Protein AF-A0A1B0C2L0-F1 (afdb_monomer)

Mean predicted aligned error: 12.88 Å

Sequence (121 aa):
MRKNLYTNVFVNEVRKEVFKDSVTKPQKKMLIISNFVRSLGPLDDVDTESEVNLLKHAGPHSKFSEGFLNCLPNMPWTIAPEIIYLVPDYAACVDLRGINICSVDPPGCTVLTMPYIVANY

Radius of gyration: 28.4 Å; Cα contacts (8 Å, |Δi|>4): 103; chains: 1; bounding box: 59×40×84 Å

Secondary structure (DSSP, 8-state):
-----EEEEEEEEEEEEEEE--SS--EEEEEEEEEEEEEEEETT-HHHHHHHHHHHHT---SPPPHHHHTTSPPSS----TTHHHHSTTGGG----TTS-EE----TT-------EE----

Nearest PDB structures (foldseek):
  6d6r-assembly1_K  TM=8.988E-01  e=1.246E-03  Homo sapiens
  6h25-assembly1_J  TM=9.050E-01  e=3.088E-03  Homo sapiens
  8e27-assembly1_A  TM=7.289E-01  e=1.680E-02  Homo sapiens
  8e28-assembly1_A  TM=8.379E-01  e=6.754E-02  Homo sapiens
  6dt7-assembly1_B  TM=3.986E-01  e=5.261E+00  Enquatrovirus N4

Structure (mmCIF, N/CA/C/O backbone):
data_AF-A0A1B0C2L0-F1
#
_entry.id   AF-A0A1B0C2L0-F1
#
loop_
_atom_site.group_PDB
_atom_site.id
_atom_site.type_symbol
_atom_site.label_atom_id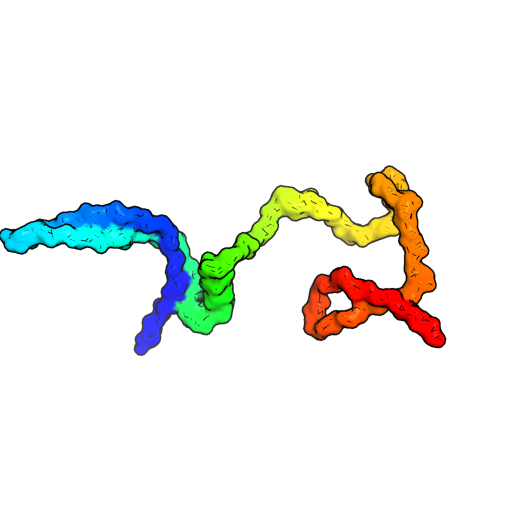
_atom_site.label_alt_id
_atom_site.label_comp_id
_atom_site.label_asym_id
_atom_site.label_entity_id
_atom_site.label_seq_id
_atom_site.pdbx_PDB_ins_code
_atom_site.Cartn_x
_atom_site.Cartn_y
_atom_site.Cartn_z
_atom_site.occupancy
_atom_site.B_iso_or_equiv
_atom_site.auth_seq_id
_atom_site.auth_comp_id
_atom_site.auth_asym_id
_atom_site.auth_atom_id
_atom_site.pdbx_PDB_model_num
ATOM 1 N N . MET A 1 1 ? -37.337 -8.568 23.383 1.00 40.69 1 MET A N 1
ATOM 2 C CA . MET A 1 1 ? -36.610 -7.380 22.885 1.00 40.69 1 MET A CA 1
ATOM 3 C C . MET A 1 1 ? -35.122 -7.617 23.090 1.00 40.69 1 MET A C 1
ATOM 5 O O . MET A 1 1 ? -34.689 -7.662 24.236 1.00 40.69 1 MET A O 1
ATOM 9 N N . ARG A 1 2 ? -34.353 -7.872 22.023 1.00 47.78 2 ARG A N 1
ATOM 10 C CA . ARG A 1 2 ? -32.886 -7.923 22.125 1.00 47.78 2 ARG A CA 1
ATOM 11 C C . ARG A 1 2 ? -32.417 -6.485 22.341 1.00 47.78 2 ARG A C 1
ATOM 13 O O . ARG A 1 2 ? -32.763 -5.614 21.553 1.00 47.78 2 ARG A O 1
ATOM 20 N N . LYS A 1 3 ? -31.750 -6.217 23.462 1.00 52.03 3 LYS A N 1
ATOM 21 C CA . LYS A 1 3 ? -31.127 -4.913 23.707 1.00 52.03 3 LYS A CA 1
ATOM 22 C C . LYS A 1 3 ? -30.041 -4.742 22.642 1.00 52.03 3 LYS A C 1
ATOM 24 O O . LYS A 1 3 ? -29.257 -5.668 22.461 1.00 52.03 3 LYS A O 1
ATOM 29 N N . ASN A 1 4 ? -30.018 -3.610 21.941 1.00 56.94 4 ASN A N 1
ATOM 30 C CA . ASN A 1 4 ? -28.922 -3.277 21.032 1.00 56.94 4 ASN A CA 1
ATOM 31 C C . ASN A 1 4 ? -27.660 -3.099 21.886 1.00 56.94 4 ASN A C 1
ATOM 33 O O . ASN A 1 4 ? -27.506 -2.087 22.569 1.00 56.94 4 ASN A O 1
ATOM 37 N N . LEU A 1 5 ? -26.831 -4.137 21.942 1.00 75.75 5 LEU A N 1
ATOM 38 C CA . LEU A 1 5 ? -25.563 -4.129 22.657 1.00 75.75 5 LEU A CA 1
ATOM 39 C C . LEU A 1 5 ? -24.475 -3.640 21.696 1.00 75.75 5 LEU A C 1
ATOM 41 O O . LEU A 1 5 ? -24.452 -4.047 20.536 1.00 75.75 5 LEU A O 1
ATOM 45 N N . TYR A 1 6 ? -23.598 -2.769 22.188 1.00 79.31 6 TYR A N 1
ATOM 46 C CA . TYR A 1 6 ? -22.539 -2.124 21.410 1.00 79.31 6 TYR A CA 1
ATOM 47 C C . TYR A 1 6 ? -21.180 -2.326 22.076 1.00 79.31 6 TYR A C 1
ATOM 49 O O . TYR A 1 6 ? -21.092 -2.376 23.309 1.00 79.31 6 TYR A O 1
ATOM 57 N N . THR A 1 7 ? -20.126 -2.365 21.264 1.00 79.69 7 THR A N 1
ATOM 58 C CA . THR A 1 7 ? -18.741 -2.393 21.737 1.00 79.69 7 THR A CA 1
ATOM 59 C C . THR A 1 7 ? -18.223 -0.975 21.967 1.00 79.69 7 THR A C 1
ATOM 61 O O . THR A 1 7 ? -18.261 -0.133 21.072 1.00 79.69 7 THR A O 1
ATOM 64 N N . ASN A 1 8 ? -17.710 -0.714 23.173 1.00 80.88 8 ASN A N 1
ATOM 65 C CA . ASN A 1 8 ? -17.239 0.602 23.611 1.00 80.88 8 ASN A CA 1
ATOM 66 C C . ASN A 1 8 ? -15.735 0.593 23.909 1.00 80.88 8 ASN A C 1
ATOM 68 O O . ASN A 1 8 ? -15.229 -0.348 24.521 1.00 80.88 8 ASN A O 1
ATOM 72 N N . VAL A 1 9 ? -15.043 1.675 23.544 1.00 75.50 9 VAL A N 1
ATOM 73 C CA . VAL A 1 9 ? -13.618 1.892 23.836 1.00 75.50 9 VAL A CA 1
ATOM 74 C C . VAL A 1 9 ? -13.458 2.887 24.983 1.00 75.50 9 VAL A C 1
ATOM 76 O O . VAL A 1 9 ? -14.070 3.960 24.989 1.00 75.50 9 VAL A O 1
ATOM 79 N N . PHE A 1 10 ? -12.586 2.548 25.932 1.00 73.19 10 PHE A N 1
ATOM 80 C CA . PHE A 1 10 ? -12.228 3.379 27.079 1.00 73.19 10 PHE A CA 1
ATOM 81 C C . PHE A 1 10 ? -10.718 3.650 27.083 1.00 73.19 10 PHE A C 1
ATOM 83 O O . PHE A 1 10 ? -9.936 2.763 26.750 1.00 73.19 10 PHE A O 1
ATOM 90 N N . VAL A 1 11 ? -10.305 4.861 27.468 1.00 61.91 11 VAL A N 1
ATOM 91 C CA . VAL A 1 11 ? -8.890 5.268 27.541 1.00 61.91 11 VAL A CA 1
ATOM 92 C C . VAL A 1 11 ? -8.493 5.616 28.976 1.00 61.91 11 VAL A C 1
ATOM 94 O O . VAL A 1 11 ? -9.248 6.274 29.692 1.00 61.91 11 VAL A O 1
ATOM 97 N N . ASN A 1 12 ? -7.266 5.206 29.322 1.00 51.59 12 ASN A N 1
ATOM 98 C CA . ASN A 1 12 ? -6.482 5.493 30.527 1.00 51.59 12 ASN A CA 1
ATOM 99 C C . ASN A 1 12 ? -7.110 5.096 31.876 1.00 51.59 12 ASN A C 1
ATOM 101 O O . ASN A 1 12 ? -8.181 5.550 32.270 1.00 51.59 12 ASN A O 1
ATOM 105 N N . GLU A 1 13 ? -6.364 4.285 32.629 1.00 53.75 13 GLU A N 1
ATOM 106 C CA . GLU A 1 13 ? -6.668 3.924 34.012 1.00 53.75 13 GLU A CA 1
ATOM 107 C C . GLU A 1 13 ? -6.261 5.060 34.958 1.00 53.75 13 GLU A C 1
ATOM 109 O O . GLU A 1 13 ? -5.076 5.270 35.220 1.00 53.75 13 GLU A O 1
ATOM 114 N N . VAL A 1 14 ? -7.228 5.774 35.539 1.00 53.75 14 VAL A N 1
ATOM 115 C CA . VAL A 1 14 ? -6.956 6.607 36.717 1.00 53.75 14 VAL A CA 1
ATOM 116 C C . VAL A 1 14 ? -7.360 5.815 37.956 1.00 53.75 14 VAL A C 1
ATOM 118 O O . VAL A 1 14 ? -8.546 5.594 38.214 1.00 53.75 14 VAL A O 1
ATOM 121 N N . ARG A 1 15 ? -6.371 5.383 38.746 1.00 52.81 15 ARG A N 1
ATOM 122 C CA . ARG A 1 15 ? -6.612 4.782 40.066 1.00 52.81 15 ARG A CA 1
ATOM 123 C C . ARG A 1 15 ? -7.024 5.890 41.031 1.00 52.81 15 ARG A C 1
ATOM 125 O O . ARG A 1 15 ? -6.192 6.708 41.413 1.00 52.81 15 ARG A O 1
ATOM 132 N N . LYS A 1 16 ? -8.299 5.929 41.427 1.00 55.91 16 LYS A N 1
ATOM 133 C CA . LYS A 1 16 ? -8.755 6.781 42.534 1.00 55.91 16 LYS A CA 1
ATOM 134 C C . LYS A 1 16 ? -9.170 5.915 43.714 1.00 55.91 16 LYS A C 1
ATOM 136 O O . LYS A 1 16 ? -9.942 4.967 43.571 1.00 55.91 16 LYS A O 1
ATOM 141 N N . GLU A 1 17 ? -8.656 6.256 44.889 1.00 57.06 17 GLU A N 1
ATOM 142 C CA . GLU A 1 17 ? -9.125 5.684 46.146 1.00 57.06 17 GLU A CA 1
ATOM 143 C C . GLU A 1 17 ? -10.440 6.366 46.516 1.00 57.06 17 GLU A C 1
ATOM 145 O O . GLU A 1 17 ? -10.473 7.570 46.761 1.00 57.06 17 GLU A O 1
ATOM 150 N N . VAL A 1 18 ? -11.539 5.611 46.511 1.00 59.25 18 VAL A N 1
ATOM 151 C CA . VAL A 1 18 ? -12.845 6.132 46.917 1.00 59.25 18 VAL A CA 1
ATOM 152 C C . VAL A 1 18 ? -13.164 5.575 48.296 1.00 59.25 18 VAL A C 1
ATOM 154 O O . VAL A 1 18 ? -13.321 4.364 48.473 1.00 59.25 18 VAL A O 1
ATOM 157 N N . PHE A 1 19 ? -13.273 6.468 49.274 1.00 56.72 19 PHE A N 1
ATOM 158 C CA . PHE A 1 19 ? -13.824 6.149 50.583 1.00 56.72 19 PHE A CA 1
ATOM 159 C C . PHE A 1 19 ? -15.346 6.246 50.490 1.00 56.72 19 PHE A C 1
ATOM 161 O O . PHE A 1 19 ? -15.887 7.276 50.094 1.00 56.72 19 PHE A O 1
ATOM 168 N N . LYS A 1 20 ? -16.046 5.150 50.793 1.00 56.19 20 LYS A N 1
ATOM 169 C CA . LYS A 1 20 ? -17.488 5.206 51.043 1.00 56.19 20 LYS A CA 1
ATOM 170 C C . LYS A 1 20 ? -17.698 5.355 52.542 1.00 56.19 20 LYS A C 1
ATOM 172 O O . LYS A 1 20 ? -17.242 4.502 53.305 1.00 56.19 20 LYS A O 1
ATOM 177 N N . ASP A 1 21 ? -18.420 6.400 52.926 1.00 53.56 21 ASP A N 1
ATOM 178 C CA . ASP A 1 21 ? -18.865 6.620 54.298 1.00 53.56 21 ASP A CA 1
ATOM 179 C C . ASP A 1 21 ? -19.979 5.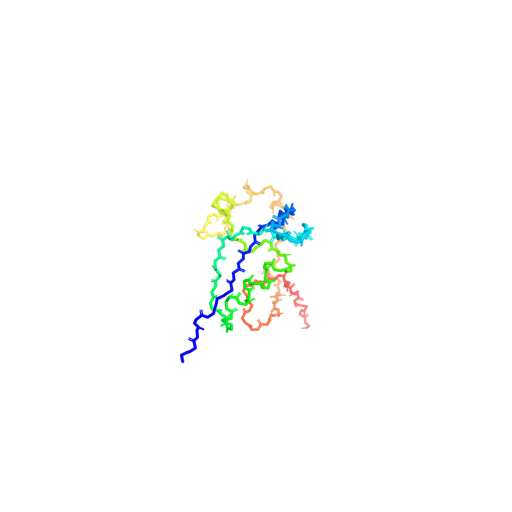623 54.635 1.00 53.56 21 ASP A C 1
ATOM 181 O O . ASP A 1 21 ? -21.172 5.897 54.521 1.00 53.56 21 ASP A O 1
ATOM 185 N N . SER A 1 22 ? -19.590 4.405 55.003 1.00 52.88 22 SER A N 1
ATOM 186 C CA . SER A 1 22 ? -20.456 3.496 55.744 1.00 52.88 22 SER A CA 1
ATOM 187 C C . SER A 1 22 ? -20.317 3.813 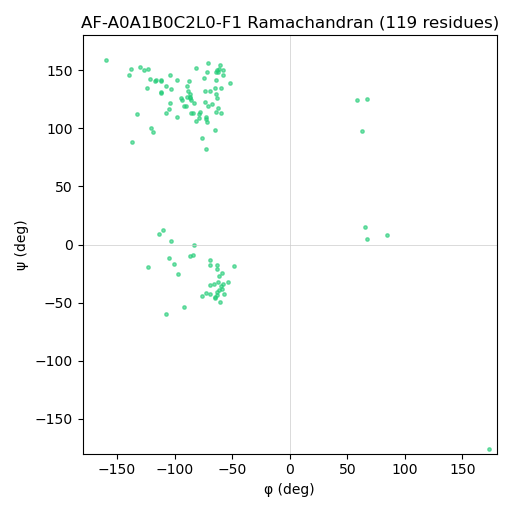57.231 1.00 52.88 22 SER A C 1
ATOM 189 O O . SER A 1 22 ? -19.214 3.757 57.772 1.00 52.88 22 SER A O 1
ATOM 191 N N . VAL A 1 23 ? -21.447 4.105 57.888 1.00 65.06 23 VAL A N 1
ATOM 192 C CA . VAL A 1 23 ? -21.597 4.417 59.332 1.00 65.06 23 VAL A CA 1
ATOM 193 C C . VAL A 1 23 ? -20.869 3.412 60.247 1.00 65.06 23 VAL A C 1
ATOM 195 O O . VAL A 1 23 ? -20.520 3.720 61.381 1.00 65.06 23 VAL A O 1
ATOM 198 N N . THR A 1 24 ? -20.543 2.229 59.733 1.00 57.12 24 THR A N 1
ATOM 199 C CA . THR A 1 24 ? -19.657 1.246 60.354 1.00 57.12 24 THR A CA 1
ATOM 200 C C . THR A 1 24 ? -18.431 0.992 59.468 1.00 57.12 24 THR A C 1
ATOM 202 O O . THR A 1 24 ? -18.479 0.161 58.563 1.00 57.12 24 THR A O 1
ATOM 205 N N . LYS A 1 25 ? -17.327 1.683 59.786 1.00 53.38 25 LYS A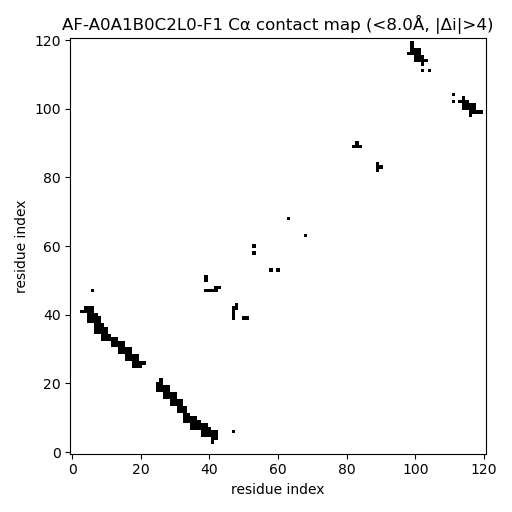 N 1
ATOM 206 C CA . LYS A 1 25 ? -15.946 1.506 59.283 1.00 53.38 25 LYS A CA 1
ATOM 207 C C . LYS A 1 25 ? -15.733 1.852 57.786 1.00 53.38 25 LYS A C 1
ATOM 209 O O . LYS A 1 25 ? -16.389 1.271 56.921 1.00 53.38 25 LYS A O 1
ATOM 214 N N . PRO A 1 26 ? -14.782 2.747 57.444 1.00 55.81 26 PRO A N 1
ATOM 215 C CA . PRO A 1 26 ? -14.504 3.095 56.053 1.00 55.81 26 PRO A CA 1
ATOM 216 C C . PRO A 1 26 ? -13.900 1.895 55.314 1.00 55.81 26 PRO A C 1
ATOM 218 O O . PRO A 1 26 ? -12.849 1.375 55.694 1.00 55.81 26 PRO A O 1
ATOM 221 N N . GLN A 1 27 ? -14.563 1.442 54.250 1.00 59.06 27 GLN A N 1
ATOM 222 C CA . GLN A 1 27 ? -14.017 0.428 53.349 1.00 59.06 27 GLN A CA 1
ATOM 223 C C . GLN A 1 27 ? -13.270 1.113 52.205 1.00 59.06 27 GLN A C 1
ATOM 225 O O . GLN A 1 27 ? -13.867 1.842 51.411 1.00 59.06 27 GLN A O 1
ATOM 230 N N . LYS A 1 28 ? -11.967 0.844 52.094 1.00 60.56 28 LYS A N 1
ATOM 231 C CA . LYS A 1 28 ? -11.147 1.274 50.960 1.00 60.56 28 LYS A CA 1
ATOM 232 C C . LYS A 1 28 ? -11.530 0.440 49.735 1.00 60.56 28 LYS A C 1
ATOM 234 O O . LYS A 1 28 ? -11.181 -0.735 49.658 1.00 60.56 28 LYS A O 1
ATOM 239 N N . LYS A 1 29 ? -12.267 1.023 48.786 1.00 64.25 29 LYS A N 1
ATOM 240 C CA . LYS A 1 29 ? -12.541 0.389 47.488 1.00 64.25 29 LYS A CA 1
ATOM 241 C C . LYS A 1 29 ? -11.670 1.039 46.423 1.00 64.25 29 LYS A C 1
ATOM 243 O O . LYS A 1 29 ? -11.732 2.247 46.209 1.00 64.25 29 LYS A O 1
ATOM 248 N N . MET A 1 30 ? -10.854 0.223 45.763 1.00 65.75 30 MET A N 1
ATOM 249 C CA . MET A 1 30 ? -10.084 0.649 44.601 1.00 65.75 30 MET A CA 1
ATOM 250 C C . MET A 1 30 ? -10.988 0.541 43.374 1.00 65.75 30 MET A C 1
ATOM 252 O O . MET A 1 30 ? -11.413 -0.553 43.010 1.00 65.75 30 MET A O 1
ATOM 256 N N . LEU A 1 31 ? -11.329 1.684 42.783 1.00 64.44 31 LEU A N 1
ATOM 257 C CA . LEU A 1 31 ? -12.108 1.761 41.553 1.00 64.44 31 LEU A CA 1
ATOM 258 C C . LEU A 1 31 ? -11.201 2.290 40.445 1.00 64.44 31 LEU A C 1
ATOM 260 O O . LEU A 1 31 ? -10.507 3.294 40.622 1.00 64.44 31 LEU A O 1
ATOM 264 N N . ILE A 1 32 ? -11.211 1.603 39.305 1.00 64.81 32 ILE A N 1
ATOM 265 C CA . ILE A 1 32 ? -10.586 2.099 38.083 1.00 64.81 32 ILE A CA 1
ATOM 266 C C . ILE A 1 32 ? -11.622 2.987 37.406 1.00 64.81 32 ILE A C 1
ATOM 268 O O . ILE A 1 32 ? -12.677 2.510 36.987 1.00 64.81 32 ILE A O 1
ATOM 272 N N . ILE A 1 33 ? -11.340 4.284 37.346 1.00 71.12 33 ILE A N 1
ATOM 273 C CA . ILE A 1 33 ? -12.152 5.218 36.573 1.00 71.12 33 ILE A CA 1
ATOM 274 C C . ILE A 1 33 ? -11.537 5.261 35.182 1.00 71.12 33 ILE A C 1
ATOM 276 O O . ILE A 1 33 ? -10.364 5.608 35.037 1.00 71.12 33 ILE A O 1
ATOM 280 N N . SER A 1 34 ? -12.327 4.880 34.186 1.00 69.25 34 SER A N 1
ATOM 281 C CA . SER A 1 34 ? -11.952 4.952 32.781 1.00 69.25 34 SER A CA 1
ATOM 282 C C . SER A 1 34 ? -12.796 6.015 32.088 1.00 69.25 34 SER A C 1
ATOM 284 O O . SER A 1 34 ? -13.980 6.184 32.394 1.00 69.25 34 SER A O 1
ATOM 286 N N . ASN A 1 35 ? -12.180 6.761 31.172 1.00 80.88 35 ASN A N 1
ATOM 287 C CA . ASN A 1 35 ? -12.908 7.725 30.360 1.00 80.88 35 ASN A CA 1
ATOM 288 C C . ASN A 1 35 ? -13.403 7.027 29.098 1.00 80.88 35 ASN A C 1
ATOM 290 O O . ASN A 1 35 ? -12.626 6.405 28.370 1.00 80.88 35 ASN A O 1
ATOM 294 N N . PHE A 1 36 ? -14.702 7.135 28.845 1.00 83.62 36 PHE A N 1
ATOM 295 C CA . PHE A 1 36 ? -15.283 6.693 27.587 1.00 83.62 36 PHE A CA 1
ATOM 296 C C . PHE A 1 36 ? -14.748 7.551 26.436 1.00 83.62 36 PHE A C 1
ATOM 298 O O . PHE A 1 36 ? -14.705 8.775 26.554 1.00 83.62 36 PHE A O 1
ATOM 305 N N . VAL A 1 37 ? -14.361 6.909 25.332 1.00 84.75 37 VAL A N 1
ATOM 306 C CA . VAL A 1 37 ? -13.863 7.603 24.135 1.00 84.75 37 VAL A CA 1
ATOM 307 C C . VAL A 1 37 ? -14.881 7.560 23.012 1.00 84.75 37 VAL A C 1
ATOM 309 O O . VAL A 1 37 ? -15.310 8.611 22.541 1.00 84.75 37 VAL A O 1
ATOM 312 N N . ARG A 1 38 ? -15.266 6.357 22.571 1.00 85.56 38 ARG A N 1
ATOM 313 C CA . ARG A 1 38 ? -16.258 6.168 21.506 1.00 85.56 38 ARG A CA 1
ATOM 314 C C . ARG A 1 38 ? -16.880 4.772 21.527 1.00 85.56 38 ARG A C 1
ATOM 316 O O . ARG A 1 38 ? -16.284 3.830 22.050 1.00 85.56 38 ARG A O 1
ATOM 323 N N . SER A 1 39 ? -18.056 4.660 20.913 1.00 89.00 39 SER A N 1
ATOM 324 C CA . SER A 1 39 ? -18.669 3.385 20.521 1.00 89.00 39 SER A CA 1
ATOM 325 C C . SER A 1 39 ? -18.166 3.008 19.127 1.00 89.00 39 SER A C 1
ATOM 327 O O . SER A 1 39 ? -17.993 3.901 18.296 1.00 89.00 39 SER A O 1
ATOM 329 N N . LEU A 1 40 ? -17.894 1.725 18.894 1.00 86.88 40 LEU A N 1
ATOM 330 C CA . LEU A 1 40 ? -17.422 1.211 17.603 1.00 86.88 40 LEU A CA 1
ATOM 331 C C . LEU A 1 40 ? -18.597 0.769 16.730 1.00 86.88 40 LEU A C 1
ATOM 333 O O . LEU A 1 40 ? -18.781 1.270 15.628 1.00 86.88 40 LEU A O 1
ATOM 337 N N . GLY A 1 41 ? -19.444 -0.107 17.269 1.00 90.19 41 GLY A N 1
ATOM 338 C CA . GLY A 1 41 ? -20.573 -0.673 16.545 1.00 90.19 41 GLY A CA 1
ATOM 339 C C . GLY A 1 41 ? -21.278 -1.780 17.331 1.00 90.19 41 GLY A C 1
ATOM 340 O O . GLY A 1 41 ? -20.978 -1.975 18.519 1.00 90.19 41 GLY A O 1
ATOM 341 N N . PRO A 1 42 ? -22.282 -2.437 16.727 1.00 91.62 42 PRO A N 1
ATOM 342 C CA . PRO A 1 42 ? -23.027 -3.527 17.351 1.00 91.62 42 PRO A CA 1
ATOM 343 C C . PRO A 1 42 ? -22.126 -4.717 17.698 1.00 91.62 42 PRO A C 1
ATOM 345 O O . PRO A 1 42 ? -21.140 -4.977 17.016 1.00 91.62 42 PRO A O 1
ATOM 348 N N . LEU A 1 43 ? -22.489 -5.473 18.735 1.00 86.94 43 LEU A N 1
ATOM 349 C CA . LEU A 1 43 ? -21.879 -6.789 18.958 1.00 86.94 43 LEU A CA 1
ATOM 350 C C . LEU A 1 43 ? -22.186 -7.738 17.788 1.00 86.94 43 LEU A C 1
ATOM 352 O O . LEU A 1 43 ? -23.270 -7.663 17.207 1.00 86.94 43 LEU A O 1
ATOM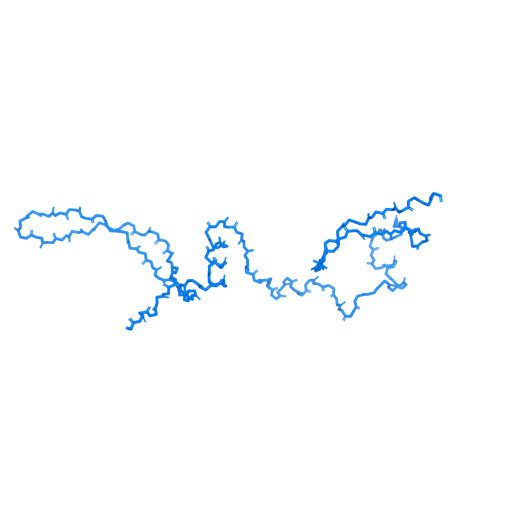 356 N N . ASP A 1 44 ? -21.251 -8.650 17.509 1.00 86.81 44 ASP A N 1
ATOM 357 C CA . ASP A 1 44 ? -21.308 -9.657 16.435 1.00 86.81 44 ASP A CA 1
ATOM 358 C C . ASP A 1 44 ? -21.302 -9.085 14.999 1.00 86.81 44 ASP A C 1
ATOM 360 O O . ASP A 1 44 ? -21.602 -9.796 14.038 1.00 86.81 44 ASP A O 1
ATOM 364 N N . ASP A 1 45 ? -20.941 -7.812 14.830 1.00 92.38 45 ASP A N 1
ATOM 365 C CA . ASP A 1 45 ? -20.720 -7.193 13.524 1.00 92.38 45 ASP A CA 1
ATOM 366 C C . ASP A 1 45 ? -19.263 -7.381 13.061 1.00 92.38 45 ASP A C 1
ATOM 368 O O . ASP A 1 45 ? -18.322 -7.138 13.817 1.00 92.38 45 ASP A O 1
ATOM 372 N N . VAL A 1 46 ? -19.066 -7.820 11.813 1.00 92.12 46 VAL A N 1
ATOM 373 C CA . VAL A 1 46 ? -17.742 -8.215 11.290 1.00 92.12 46 VAL A CA 1
ATOM 374 C C . VAL A 1 46 ? -16.768 -7.039 11.258 1.00 92.12 46 VAL A C 1
ATOM 376 O O . VAL A 1 46 ? -15.598 -7.203 11.616 1.00 92.12 46 VAL A O 1
ATOM 379 N N . ASP A 1 47 ? -17.242 -5.858 10.862 1.00 90.81 47 ASP A N 1
ATOM 380 C CA . ASP A 1 47 ? -16.418 -4.652 10.791 1.00 90.81 47 ASP A CA 1
ATOM 381 C C . ASP A 1 47 ? -16.040 -4.184 12.201 1.00 90.81 47 ASP A C 1
ATOM 383 O O . ASP A 1 47 ? -14.873 -3.894 12.477 1.00 90.81 47 ASP A O 1
ATOM 387 N N . THR A 1 48 ? -17.005 -4.215 13.125 1.00 90.25 48 THR A N 1
ATOM 388 C CA . THR A 1 48 ? -16.795 -3.890 14.540 1.00 90.25 48 THR A CA 1
ATOM 389 C C . THR A 1 48 ? -15.774 -4.826 15.188 1.00 90.25 48 THR A C 1
ATOM 391 O O . THR A 1 48 ? -14.823 -4.359 15.816 1.00 90.25 48 THR A O 1
ATOM 394 N N . GLU A 1 49 ? -15.919 -6.143 15.026 1.00 90.06 49 GLU A N 1
ATOM 395 C CA . GLU A 1 49 ? -14.986 -7.122 15.600 1.00 90.06 49 GLU A CA 1
ATOM 396 C C . GLU A 1 49 ? -13.588 -7.020 14.973 1.00 90.06 49 GLU A C 1
ATOM 398 O O . GLU A 1 49 ? -12.578 -7.173 15.667 1.00 90.06 49 GLU A O 1
ATOM 403 N N . SER A 1 50 ? -13.507 -6.684 13.683 1.00 89.19 50 SER A N 1
ATOM 404 C CA . SER A 1 50 ? -12.236 -6.429 13.000 1.00 89.19 50 SER A CA 1
ATOM 405 C C . SER A 1 50 ? -11.530 -5.196 13.567 1.00 89.19 50 SER A C 1
ATOM 407 O O . SER A 1 50 ? -10.342 -5.265 13.890 1.00 89.19 50 SER A O 1
ATOM 409 N N . GLU A 1 51 ? -12.247 -4.086 13.765 1.00 87.38 51 GLU A N 1
ATOM 410 C CA . GLU A 1 51 ? -11.690 -2.874 14.374 1.00 87.38 51 GLU A CA 1
ATOM 411 C C . GLU A 1 51 ? -11.245 -3.125 15.823 1.00 87.38 51 GLU A C 1
ATOM 413 O O . GLU A 1 51 ? -10.142 -2.743 16.219 1.00 87.38 51 GLU A O 1
ATOM 418 N N . VAL A 1 52 ? -12.057 -3.841 16.609 1.00 88.25 52 VAL A N 1
ATOM 419 C CA . VAL A 1 52 ? -11.705 -4.271 17.970 1.00 88.25 52 VAL A CA 1
ATOM 420 C C . VAL A 1 52 ? -10.417 -5.091 17.968 1.00 88.25 52 VAL A C 1
ATOM 422 O O . VAL A 1 52 ? -9.561 -4.900 18.836 1.00 88.25 52 VAL A O 1
ATOM 425 N N . ASN A 1 53 ? -10.262 -6.003 17.009 1.00 85.50 53 ASN A N 1
ATOM 426 C CA . ASN A 1 53 ? -9.073 -6.834 16.890 1.00 85.50 53 ASN A CA 1
ATOM 427 C C . ASN A 1 53 ? -7.823 -5.998 16.561 1.00 85.50 53 ASN A C 1
ATOM 429 O O . ASN A 1 53 ? -6.792 -6.150 17.224 1.00 85.50 53 ASN A O 1
ATOM 433 N N . LEU A 1 54 ? -7.937 -5.062 15.611 1.00 87.75 54 LEU A N 1
ATOM 434 C CA . LEU A 1 54 ? -6.863 -4.132 15.239 1.00 87.75 54 LEU A CA 1
ATOM 435 C C . LEU A 1 54 ? -6.443 -3.231 16.411 1.00 87.75 54 LEU A C 1
ATOM 437 O O . LEU A 1 54 ? -5.251 -2.992 16.613 1.00 87.75 54 LEU A O 1
ATOM 441 N N . LEU A 1 55 ? -7.407 -2.766 17.213 1.00 86.00 55 LEU A N 1
A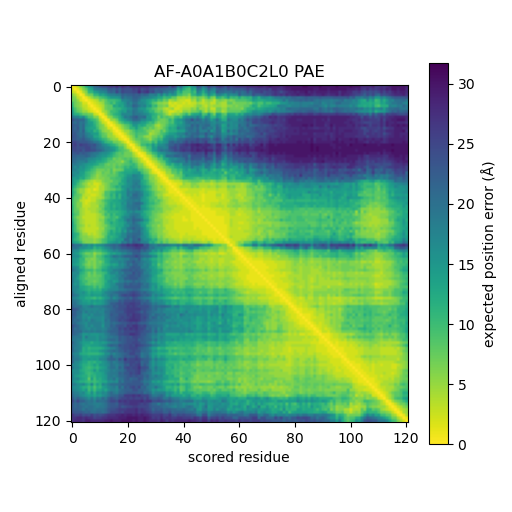TOM 442 C CA . LEU A 1 55 ? -7.155 -1.949 18.403 1.00 86.00 55 LEU A CA 1
ATOM 443 C C . LEU A 1 55 ? -6.479 -2.738 19.536 1.00 86.00 55 LEU A C 1
ATOM 445 O O . LEU A 1 55 ? -5.666 -2.169 20.262 1.00 86.00 55 LEU A O 1
ATOM 449 N N . LYS A 1 56 ? -6.794 -4.031 19.699 1.00 82.75 56 LYS A N 1
ATOM 450 C CA . LYS A 1 56 ? -6.244 -4.888 20.768 1.00 82.75 56 LYS A CA 1
ATOM 451 C C . LYS A 1 56 ? -4.806 -5.336 20.511 1.00 82.75 56 LYS A C 1
ATOM 453 O O . LYS A 1 56 ? -3.999 -5.323 21.435 1.00 82.75 56 LYS A O 1
ATOM 458 N N . HIS A 1 57 ? -4.501 -5.763 19.286 1.00 82.50 57 HIS A N 1
ATOM 459 C CA . HIS A 1 57 ? -3.229 -6.428 18.961 1.00 82.50 57 HIS A CA 1
ATOM 460 C C . HIS A 1 57 ? -2.219 -5.522 18.231 1.00 82.50 57 HIS A C 1
ATOM 462 O O . HIS A 1 57 ? -1.110 -5.956 17.940 1.00 82.50 57 HIS A O 1
ATOM 468 N N . ALA A 1 58 ? -2.586 -4.252 18.033 1.00 66.38 58 ALA A N 1
ATOM 469 C CA . ALA A 1 58 ? -1.740 -3.112 17.684 1.00 66.38 58 ALA A CA 1
ATOM 470 C C . ALA A 1 58 ? -0.992 -3.164 16.336 1.00 66.38 58 ALA A C 1
ATOM 472 O O . ALA A 1 58 ? 0.150 -3.601 16.225 1.00 66.38 58 ALA A O 1
ATOM 473 N N . GLY A 1 59 ? -1.598 -2.499 15.350 1.00 68.69 59 GLY A N 1
ATOM 474 C CA . GLY A 1 59 ? -0.902 -1.739 14.312 1.00 68.69 59 GLY A CA 1
ATOM 475 C C . GLY A 1 59 ? -1.667 -0.434 14.037 1.00 68.69 59 GLY A C 1
ATOM 476 O O . GLY A 1 59 ? -2.900 -0.422 14.160 1.00 68.69 59 GLY A O 1
ATOM 477 N N . PRO A 1 60 ? -0.992 0.684 13.704 1.00 79.25 60 PRO A N 1
ATOM 478 C CA . PRO A 1 60 ? -1.683 1.876 13.227 1.00 79.25 60 PRO A CA 1
ATOM 479 C C . PRO A 1 60 ? -2.454 1.522 11.947 1.00 79.25 60 PRO A C 1
ATOM 481 O O . PRO A 1 60 ? -1.858 1.203 10.925 1.00 79.25 60 PRO A O 1
ATOM 484 N N . HIS A 1 61 ? -3.784 1.557 12.021 1.00 84.00 61 HIS A N 1
ATOM 485 C CA . HIS A 1 61 ? -4.705 1.230 10.921 1.00 84.00 61 HIS A CA 1
ATOM 486 C C . HIS A 1 61 ? -5.502 2.457 10.452 1.00 84.00 61 HIS A C 1
ATOM 488 O O . HIS A 1 61 ? -6.449 2.350 9.673 1.00 84.00 61 HIS A O 1
ATOM 494 N N . SER A 1 62 ? -5.130 3.641 10.944 1.00 86.69 62 SER A N 1
ATOM 495 C CA . SER A 1 62 ? -5.662 4.911 10.465 1.00 86.69 62 SER A CA 1
ATOM 496 C C . SER A 1 62 ? -5.269 5.135 9.007 1.00 86.69 62 SER A C 1
ATOM 498 O O . SER A 1 62 ? -4.188 4.740 8.572 1.00 86.69 62 SER A O 1
ATOM 500 N N . LYS A 1 63 ? -6.132 5.827 8.259 1.00 89.44 63 LYS A N 1
ATOM 501 C CA . LYS A 1 63 ? -5.817 6.271 6.896 1.00 89.44 63 LYS A CA 1
ATOM 502 C C . LYS A 1 63 ? -4.560 7.150 6.893 1.00 89.44 63 LYS A C 1
ATOM 504 O O . LYS A 1 63 ? -4.304 7.870 7.861 1.00 89.44 63 LYS A O 1
ATOM 509 N N . PHE A 1 64 ? -3.819 7.127 5.786 1.00 92.31 64 PHE A N 1
ATOM 510 C CA . PHE A 1 64 ? -2.717 8.063 5.568 1.00 92.31 64 PHE A CA 1
ATOM 511 C C . PHE A 1 64 ? -3.209 9.515 5.625 1.00 92.31 64 PHE A C 1
ATOM 513 O O . PHE A 1 64 ? -4.333 9.819 5.221 1.00 92.31 64 PHE A O 1
ATOM 520 N N . SER A 1 65 ? -2.364 10.408 6.142 1.00 94.94 65 SER A N 1
ATOM 521 C CA . SER A 1 65 ? -2.666 11.838 6.206 1.00 94.94 65 SER A CA 1
ATOM 522 C C . SER A 1 65 ? -2.628 12.475 4.816 1.00 94.94 65 SER A C 1
ATOM 524 O O . SER A 1 65 ? -1.932 12.003 3.921 1.00 94.94 65 SER A O 1
ATOM 526 N N . GLU A 1 66 ? -3.323 13.598 4.646 1.00 94.69 66 GLU A N 1
ATOM 527 C CA . GLU A 1 66 ? -3.301 14.359 3.390 1.00 94.69 66 GLU A CA 1
ATOM 528 C C . GLU A 1 66 ? -1.881 14.816 3.018 1.00 94.69 66 GLU A C 1
ATOM 530 O O . GLU A 1 66 ? -1.472 14.703 1.868 1.00 94.69 66 GLU A O 1
ATOM 535 N N . GLY A 1 67 ? -1.078 15.217 4.010 1.00 95.69 67 GLY A N 1
ATOM 536 C CA . GLY A 1 67 ? 0.331 15.554 3.797 1.00 95.69 67 GLY A CA 1
ATOM 537 C C . GLY A 1 67 ? 1.158 14.392 3.237 1.00 95.69 67 GLY A C 1
ATOM 538 O O . GLY A 1 67 ? 2.023 14.623 2.402 1.00 95.69 67 GLY A O 1
ATOM 539 N N . PHE A 1 68 ? 0.865 13.150 3.642 1.00 93.81 68 PHE A N 1
ATOM 540 C CA . PHE A 1 68 ? 1.506 11.961 3.075 1.00 93.81 68 PHE A CA 1
ATOM 541 C C . PHE A 1 68 ? 1.007 11.667 1.657 1.00 93.81 68 PHE A C 1
ATOM 543 O O . PHE A 1 68 ? 1.804 11.350 0.778 1.00 93.81 68 PHE A O 1
ATOM 550 N N . LEU A 1 69 ? -0.299 11.802 1.412 1.00 93.50 69 LEU A N 1
ATOM 551 C CA . LEU A 1 69 ? -0.876 11.599 0.080 1.00 93.50 69 LEU A CA 1
ATOM 552 C C . LEU A 1 69 ? -0.319 12.599 -0.946 1.00 93.50 69 LEU A C 1
ATOM 554 O O . LEU A 1 69 ? -0.112 12.230 -2.096 1.00 93.50 69 LEU A O 1
ATOM 558 N N . ASN A 1 70 ? 0.014 13.820 -0.521 1.00 94.50 70 ASN A N 1
ATOM 559 C CA . ASN A 1 70 ? 0.645 14.834 -1.372 1.00 94.50 70 ASN A CA 1
ATOM 560 C C . ASN A 1 70 ? 2.094 14.499 -1.774 1.00 94.50 70 ASN A C 1
ATOM 562 O O . ASN A 1 70 ? 2.635 15.136 -2.675 1.00 94.50 70 ASN A O 1
ATOM 566 N N . CYS A 1 71 ? 2.731 13.517 -1.128 1.00 93.38 71 CYS A N 1
ATOM 567 C CA . CYS A 1 71 ? 4.040 12.998 -1.533 1.00 93.38 71 CYS A CA 1
ATOM 568 C C . CYS A 1 71 ? 3.945 11.923 -2.626 1.00 93.38 71 CYS A C 1
ATOM 570 O O . CYS A 1 71 ? 4.978 11.492 -3.141 1.00 93.38 71 CYS A O 1
ATOM 572 N N . LEU A 1 72 ? 2.739 11.453 -2.956 1.00 93.00 72 LEU A N 1
ATOM 573 C CA . LEU A 1 72 ? 2.544 10.470 -4.015 1.00 93.00 72 LEU A CA 1
ATOM 574 C C . LEU A 1 72 ? 2.770 11.116 -5.391 1.00 93.00 72 LEU A C 1
ATOM 576 O O . LEU A 1 72 ? 2.481 12.300 -5.578 1.00 93.00 72 LEU A O 1
ATOM 580 N N . PRO A 1 73 ? 3.269 10.354 -6.379 1.00 90.56 73 PRO A N 1
ATOM 581 C CA . PRO A 1 73 ? 3.381 10.854 -7.740 1.00 90.56 73 PRO A CA 1
ATOM 582 C C . PRO A 1 73 ? 1.997 11.173 -8.322 1.00 90.56 73 PRO A C 1
ATO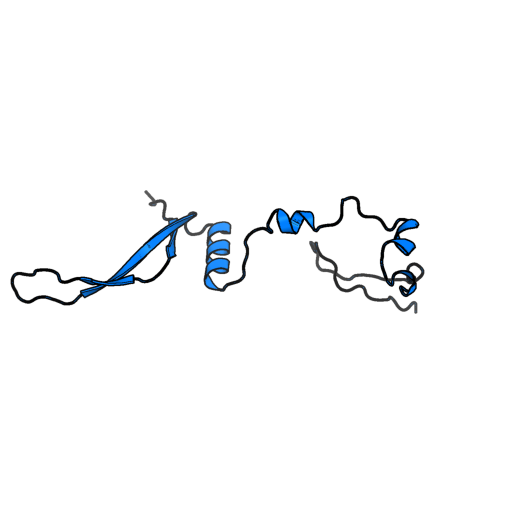M 584 O O . PRO A 1 73 ? 1.000 10.520 -8.009 1.00 90.56 73 PRO A O 1
ATOM 587 N N . ASN A 1 74 ? 1.948 12.154 -9.225 1.00 89.38 74 ASN A N 1
ATOM 588 C CA . ASN A 1 74 ? 0.733 12.459 -9.976 1.00 89.38 74 ASN A CA 1
ATOM 589 C C . ASN A 1 74 ? 0.339 11.278 -10.878 1.00 89.38 74 ASN A C 1
ATOM 591 O O . ASN A 1 74 ? 1.196 10.649 -11.502 1.00 89.38 74 ASN A O 1
ATOM 595 N N . MET A 1 75 ? -0.967 11.020 -10.977 1.00 89.81 75 MET A N 1
ATOM 596 C CA . MET A 1 75 ? -1.535 9.967 -11.823 1.00 89.81 75 MET A CA 1
ATOM 597 C C . MET A 1 75 ? -2.173 10.554 -13.096 1.00 89.81 75 MET A C 1
ATOM 599 O O . MET A 1 75 ? -2.772 11.628 -13.020 1.00 89.81 75 MET A O 1
ATOM 603 N N . PRO A 1 76 ? -2.116 9.857 -14.250 1.00 90.25 76 PRO A N 1
ATOM 604 C CA . PRO A 1 76 ? -1.455 8.568 -14.467 1.00 90.25 76 PRO A CA 1
ATOM 605 C C . PRO A 1 76 ? 0.074 8.703 -14.492 1.00 90.25 76 PRO A C 1
ATOM 607 O O . PRO A 1 76 ? 0.619 9.563 -15.179 1.00 90.25 76 PRO A O 1
ATOM 610 N N . TRP A 1 77 ? 0.766 7.833 -13.756 1.00 87.88 77 TRP A N 1
ATOM 611 C CA . TRP A 1 77 ? 2.224 7.786 -13.766 1.00 87.88 77 TRP A CA 1
ATOM 612 C C . TRP A 1 77 ? 2.718 6.890 -14.906 1.00 87.88 77 TRP A C 1
ATOM 614 O O . TRP A 1 77 ? 2.303 5.736 -15.022 1.00 87.88 77 TRP A O 1
ATOM 624 N N . THR A 1 78 ? 3.608 7.417 -15.747 1.00 86.50 78 THR A N 1
ATOM 625 C CA . THR A 1 78 ? 4.204 6.694 -16.879 1.00 86.50 78 THR A CA 1
ATOM 626 C C . THR A 1 78 ? 5.695 6.989 -16.989 1.00 86.50 78 THR A C 1
ATOM 628 O O . THR A 1 78 ? 6.137 8.094 -16.674 1.00 86.50 78 THR A O 1
ATOM 631 N N . ILE A 1 79 ? 6.465 6.032 -17.511 1.00 87.25 79 ILE A N 1
ATOM 632 C CA . ILE A 1 79 ? 7.888 6.215 -17.827 1.00 87.25 79 ILE A CA 1
ATOM 633 C C . ILE A 1 79 ? 7.990 7.037 -19.121 1.00 87.25 79 ILE A C 1
ATOM 635 O O . ILE A 1 79 ? 7.943 6.485 -20.220 1.00 87.25 79 ILE A O 1
ATOM 639 N N . ALA A 1 80 ? 8.070 8.360 -18.987 1.00 83.12 80 ALA A N 1
ATOM 640 C CA . ALA A 1 80 ? 8.273 9.274 -20.108 1.00 83.12 80 ALA A CA 1
ATOM 641 C C . ALA A 1 80 ? 9.768 9.354 -20.488 1.00 83.12 80 ALA A C 1
ATOM 643 O O . ALA A 1 80 ? 10.611 9.157 -19.611 1.00 83.12 80 ALA A O 1
ATOM 644 N N . PRO A 1 81 ? 10.135 9.646 -21.751 1.00 83.25 81 PRO A N 1
ATOM 645 C CA . PRO A 1 81 ? 11.538 9.748 -22.170 1.00 83.25 81 PRO A CA 1
ATOM 646 C C . PRO A 1 81 ? 12.370 10.710 -21.315 1.00 83.25 81 PRO A C 1
ATOM 648 O O . PRO A 1 81 ? 13.549 10.470 -21.080 1.00 83.25 81 PRO A O 1
ATOM 651 N N . GLU A 1 82 ? 11.751 11.771 -20.803 1.00 83.81 82 GLU A N 1
ATOM 652 C CA . GLU A 1 82 ? 12.385 12.802 -19.983 1.00 83.81 82 GLU A CA 1
ATOM 653 C C . GLU A 1 82 ? 12.799 12.290 -18.594 1.00 83.81 82 GLU A C 1
ATOM 655 O O . GLU A 1 82 ? 13.640 12.908 -17.939 1.00 83.81 82 GLU A O 1
ATOM 660 N N . ILE A 1 83 ? 12.260 11.149 -18.140 1.00 83.50 83 ILE A N 1
ATOM 661 C CA . ILE A 1 83 ? 12.532 10.594 -16.807 1.00 83.50 83 ILE A CA 1
ATOM 662 C C . ILE A 1 83 ? 14.013 10.260 -16.598 1.00 83.50 83 ILE A C 1
ATOM 664 O O . ILE A 1 83 ? 14.501 10.353 -15.473 1.00 83.50 83 ILE A O 1
ATOM 668 N N . ILE A 1 84 ? 14.741 9.969 -17.686 1.00 79.31 84 ILE A N 1
ATOM 669 C CA . ILE A 1 84 ? 16.190 9.721 -17.681 1.00 79.31 84 ILE A CA 1
ATOM 670 C C . ILE A 1 84 ? 16.991 10.915 -17.144 1.00 79.31 84 ILE A C 1
ATOM 672 O O . ILE A 1 84 ? 18.096 10.732 -16.642 1.00 79.31 84 ILE A O 1
ATOM 676 N N . TYR A 1 85 ? 16.430 12.126 -17.225 1.00 81.31 85 TYR A N 1
ATOM 677 C CA . TYR A 1 85 ? 17.047 13.357 -16.730 1.00 81.31 85 TYR A CA 1
ATOM 678 C C . TYR A 1 85 ? 16.494 13.807 -15.371 1.00 81.31 85 TYR A C 1
ATOM 680 O O . TYR A 1 85 ? 17.110 14.643 -14.715 1.00 81.31 85 TYR A O 1
ATOM 688 N N . LEU A 1 86 ? 15.337 13.283 -14.951 1.00 82.56 86 LEU A N 1
ATOM 689 C CA . LEU A 1 86 ? 14.638 13.702 -13.729 1.00 82.56 86 LEU A CA 1
ATOM 690 C C . LEU A 1 86 ? 14.922 12.793 -12.529 1.00 82.56 86 LEU A C 1
ATOM 692 O O . LEU A 1 86 ? 14.799 13.238 -11.390 1.00 82.56 86 LEU A O 1
ATOM 696 N N . VAL A 1 87 ? 15.280 11.530 -12.772 1.00 83.06 87 VAL A N 1
ATOM 697 C CA . VAL A 1 87 ? 15.543 10.540 -11.723 1.00 83.06 87 VAL A CA 1
ATOM 698 C C . VAL A 1 87 ? 17.048 10.275 -11.648 1.00 83.06 87 VAL A C 1
ATOM 700 O O . VAL A 1 87 ? 17.613 9.717 -12.595 1.00 83.06 87 VAL A O 1
ATOM 703 N N . PRO A 1 88 ? 17.714 10.655 -10.539 1.00 83.19 88 PRO A N 1
ATOM 704 C CA . PRO A 1 88 ? 19.095 10.266 -10.289 1.00 83.19 88 PRO A CA 1
ATOM 705 C C . PRO A 1 88 ? 19.250 8.750 -10.423 1.00 83.19 88 PRO A C 1
ATOM 707 O O . PRO A 1 88 ? 18.374 7.994 -10.011 1.00 83.19 88 PRO A O 1
ATOM 710 N N . ASP A 1 89 ? 20.347 8.316 -11.034 1.00 85.12 89 ASP A N 1
ATOM 711 C CA . ASP A 1 89 ? 20.693 6.905 -11.239 1.00 85.12 89 ASP A CA 1
ATOM 712 C C . ASP A 1 89 ? 19.793 6.111 -12.201 1.00 85.12 89 ASP A C 1
ATOM 714 O O . ASP A 1 89 ? 20.051 4.929 -12.425 1.00 85.12 89 ASP A O 1
ATOM 718 N N . TYR A 1 90 ? 18.817 6.735 -12.877 1.00 86.31 90 TYR A N 1
ATOM 719 C CA . TYR A 1 90 ? 18.031 6.037 -13.908 1.00 86.31 90 TYR A CA 1
ATOM 720 C C . TYR A 1 90 ? 18.918 5.469 -15.025 1.00 86.31 90 TYR A C 1
ATOM 722 O O . TYR A 1 90 ? 18.660 4.388 -15.547 1.00 86.31 90 TYR A O 1
ATOM 730 N N . ALA A 1 91 ? 20.011 6.161 -15.358 1.00 83.69 91 ALA A N 1
ATOM 731 C CA . ALA A 1 91 ? 20.991 5.694 -16.338 1.00 83.69 91 ALA A CA 1
ATOM 732 C C . ALA A 1 91 ? 21.700 4.386 -15.930 1.00 83.69 91 ALA A C 1
ATOM 734 O O . ALA A 1 91 ? 22.235 3.694 -16.792 1.00 83.69 91 ALA A O 1
ATOM 735 N N . ALA A 1 92 ? 21.710 4.040 -14.638 1.00 87.50 92 ALA A N 1
ATOM 736 C CA . ALA A 1 92 ? 22.243 2.773 -14.145 1.00 87.50 92 ALA A CA 1
ATOM 737 C C . ALA A 1 92 ? 21.203 1.635 -14.180 1.00 87.50 92 ALA A C 1
ATOM 739 O O . ALA A 1 92 ? 21.563 0.474 -13.972 1.00 87.50 92 ALA A O 1
ATOM 740 N N . CYS A 1 93 ? 19.923 1.930 -14.4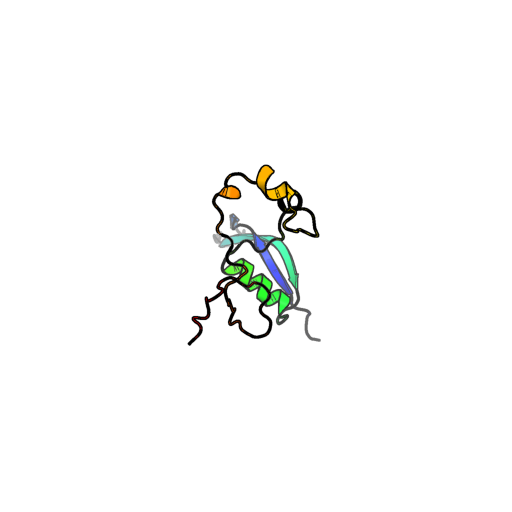38 1.00 89.81 93 CYS A N 1
ATOM 741 C CA . CYS A 1 93 ? 18.887 0.911 -14.564 1.00 89.81 93 CYS A CA 1
ATOM 742 C C . CYS A 1 93 ? 19.088 0.078 -15.837 1.00 89.81 93 CYS A C 1
ATOM 744 O O . CYS A 1 93 ? 19.250 0.605 -16.936 1.00 89.81 93 CYS A O 1
ATOM 746 N N . VAL A 1 94 ? 19.024 -1.245 -15.690 1.00 89.88 94 VAL A N 1
ATOM 747 C CA . VAL A 1 94 ? 19.108 -2.183 -16.813 1.00 89.88 94 VAL A CA 1
ATOM 748 C C . VAL A 1 94 ? 17.717 -2.395 -17.405 1.00 89.88 94 VAL A C 1
ATOM 750 O O . VAL A 1 94 ? 16.771 -2.713 -16.683 1.00 89.88 94 VAL A O 1
ATOM 753 N N . ASP A 1 95 ? 17.595 -2.257 -18.724 1.00 89.00 95 ASP A N 1
ATOM 754 C CA . ASP A 1 95 ? 16.354 -2.565 -19.432 1.00 89.00 95 ASP A CA 1
ATOM 755 C C . ASP A 1 95 ? 16.195 -4.079 -19.629 1.00 89.00 95 ASP A C 1
ATOM 757 O O . ASP A 1 95 ? 16.934 -4.704 -20.389 1.00 89.00 95 ASP A O 1
ATOM 761 N N . LEU A 1 96 ? 15.209 -4.667 -18.947 1.00 90.38 96 LEU A N 1
ATOM 762 C CA . LEU A 1 96 ? 14.880 -6.094 -19.020 1.00 90.38 96 LEU A CA 1
ATOM 763 C C . LEU A 1 96 ? 13.545 -6.360 -19.736 1.00 90.38 96 LEU A C 1
ATOM 765 O O . LEU A 1 96 ? 13.043 -7.481 -19.692 1.00 90.38 96 LEU A O 1
ATOM 769 N N . ARG A 1 97 ? 12.957 -5.364 -20.418 1.00 89.12 97 ARG A N 1
ATOM 770 C CA . ARG A 1 97 ? 11.638 -5.494 -21.078 1.00 89.12 97 ARG A CA 1
ATOM 771 C C . ARG A 1 97 ? 11.596 -6.538 -22.200 1.00 89.12 97 ARG A C 1
ATOM 773 O O . ARG A 1 97 ? 10.514 -6.957 -22.590 1.00 89.12 97 ARG A O 1
ATOM 780 N N . GLY A 1 98 ? 12.753 -6.957 -22.716 1.00 90.44 98 GLY A N 1
ATOM 781 C CA . GLY A 1 98 ? 12.872 -8.042 -23.697 1.00 90.44 98 GLY A CA 1
ATOM 782 C C . GLY A 1 98 ? 12.895 -9.455 -23.099 1.00 90.44 98 GLY A C 1
ATOM 783 O O . GLY A 1 98 ? 13.020 -10.418 -23.851 1.00 90.44 98 GLY A O 1
ATOM 784 N N . ILE A 1 99 ? 12.825 -9.597 -21.771 1.00 90.94 99 ILE A N 1
ATOM 785 C CA . ILE A 1 99 ? 12.885 -10.886 -21.069 1.00 90.94 99 ILE A CA 1
ATOM 786 C C . ILE A 1 99 ? 11.472 -11.366 -20.722 1.00 90.94 99 ILE A C 1
ATOM 788 O O . ILE A 1 99 ? 10.618 -10.586 -20.305 1.00 90.94 99 ILE A O 1
ATOM 792 N N . ASN A 1 100 ? 11.243 -12.677 -20.839 1.00 90.50 100 ASN A N 1
ATOM 793 C CA . ASN A 1 100 ? 10.003 -13.312 -20.399 1.00 90.50 100 ASN A CA 1
ATOM 794 C C . ASN A 1 100 ? 9.952 -13.362 -18.867 1.00 90.50 100 ASN A C 1
ATOM 796 O O . ASN A 1 100 ? 10.692 -14.110 -18.226 1.00 90.50 100 ASN A O 1
ATOM 800 N N . ILE A 1 101 ? 9.065 -12.564 -18.280 1.00 88.38 101 ILE A N 1
ATOM 801 C CA . ILE A 1 101 ? 8.871 -12.452 -16.833 1.00 88.38 101 ILE A CA 1
ATOM 802 C C . ILE A 1 101 ? 7.402 -12.751 -16.518 1.00 88.38 101 ILE A C 1
ATOM 804 O O . ILE A 1 101 ? 6.512 -12.236 -17.196 1.00 88.38 101 ILE A O 1
ATOM 808 N N . CYS A 1 102 ? 7.134 -13.568 -15.496 1.00 88.50 102 CYS A N 1
ATOM 809 C CA . CYS A 1 102 ? 5.777 -13.855 -15.030 1.00 88.50 102 CYS A CA 1
ATOM 810 C C . CYS A 1 102 ? 5.644 -13.670 -13.514 1.00 88.50 102 CYS A C 1
ATOM 812 O O . CYS 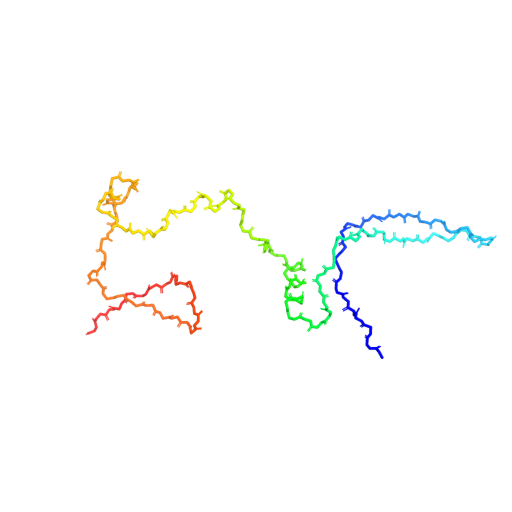A 1 102 ? 6.606 -13.818 -12.766 1.00 88.50 102 CYS A O 1
ATOM 814 N N . SER A 1 103 ? 4.436 -13.344 -13.061 1.00 88.62 103 SER A N 1
ATOM 815 C CA . SER A 1 103 ? 4.072 -13.323 -11.643 1.00 88.62 103 SER A CA 1
ATOM 816 C C . SER A 1 103 ? 3.077 -14.453 -11.388 1.00 88.62 103 SER A C 1
ATOM 818 O O . SER A 1 103 ? 2.234 -14.732 -12.246 1.00 88.62 103 SER A O 1
ATOM 820 N N . VAL A 1 104 ? 3.197 -15.136 -10.251 1.00 88.50 104 VAL A N 1
ATOM 821 C CA . VAL A 1 104 ? 2.291 -16.221 -9.850 1.00 88.50 104 VAL A CA 1
ATOM 822 C C . VAL A 1 104 ? 1.654 -15.822 -8.531 1.00 88.50 104 VAL A C 1
ATOM 824 O O . VAL A 1 104 ? 2.263 -15.960 -7.473 1.00 88.50 104 VAL A O 1
ATOM 827 N N . ASP A 1 105 ? 0.423 -15.325 -8.610 1.00 88.94 105 ASP A N 1
ATOM 828 C CA . ASP A 1 105 ? -0.275 -14.722 -7.479 1.00 88.94 105 ASP A CA 1
ATOM 829 C C . ASP A 1 105 ? -1.614 -15.415 -7.191 1.00 88.94 105 ASP A C 1
ATOM 831 O O . ASP A 1 105 ? -2.262 -15.930 -8.110 1.00 88.94 105 ASP A O 1
ATOM 835 N N . PRO A 1 106 ? -2.075 -15.416 -5.927 1.00 92.00 106 PRO A N 1
ATOM 836 C CA . PRO A 1 106 ? -3.410 -15.886 -5.580 1.00 92.00 106 PRO A CA 1
ATOM 837 C C . PRO A 1 106 ? -4.524 -15.074 -6.268 1.00 92.00 106 PRO A C 1
ATOM 839 O O . PRO A 1 106 ? -4.348 -13.885 -6.561 1.00 92.00 106 PRO A O 1
ATOM 842 N N . PRO A 1 107 ? -5.717 -15.666 -6.470 1.00 92.56 107 PRO A N 1
ATOM 843 C CA . PRO A 1 107 ? -6.863 -14.930 -6.991 1.00 92.56 107 PRO A CA 1
ATOM 844 C C . PRO A 1 107 ? -7.226 -13.758 -6.064 1.00 92.56 107 PRO A C 1
ATOM 846 O O . PRO A 1 107 ? -7.294 -13.919 -4.847 1.00 92.56 107 PRO A O 1
ATOM 849 N N . GLY A 1 108 ? -7.480 -12.579 -6.643 1.00 89.25 108 GLY A N 1
ATOM 850 C CA . GLY A 1 108 ? -7.817 -11.358 -5.895 1.00 89.25 108 GLY A CA 1
ATOM 851 C C . GLY A 1 108 ? -6.618 -10.561 -5.367 1.00 89.25 108 GLY A C 1
ATOM 852 O O . GLY A 1 108 ? -6.818 -9.610 -4.615 1.00 89.25 108 GLY A O 1
ATOM 853 N N . CYS A 1 109 ? -5.387 -10.913 -5.754 1.00 90.12 109 CYS A N 1
ATOM 854 C CA . CYS A 1 109 ? -4.196 -10.144 -5.398 1.00 90.12 109 CYS A CA 1
ATOM 855 C C . CYS A 1 109 ? -4.237 -8.726 -6.004 1.00 90.12 109 CYS A C 1
ATOM 857 O O . CYS A 1 109 ? -4.405 -8.563 -7.212 1.00 90.12 109 CYS A O 1
ATOM 859 N N . THR A 1 110 ? -4.078 -7.697 -5.167 1.00 88.81 110 THR A N 1
ATOM 860 C CA . THR A 1 110 ? -4.064 -6.276 -5.574 1.00 88.81 110 THR A CA 1
ATOM 861 C C . THR A 1 110 ? -2.662 -5.664 -5.583 1.00 88.81 110 THR A C 1
ATOM 863 O O . THR A 1 110 ? -2.481 -4.569 -6.112 1.00 88.81 110 THR A O 1
ATOM 866 N N . VAL A 1 111 ? -1.668 -6.353 -5.009 1.00 82.50 111 VAL A N 1
ATOM 867 C CA . VAL A 1 111 ? -0.280 -5.888 -4.889 1.00 82.50 111 VAL A CA 1
ATOM 868 C C . VAL A 1 111 ? 0.663 -7.005 -5.330 1.00 82.50 111 VAL A C 1
ATOM 870 O O . VAL A 1 111 ? 0.787 -8.015 -4.645 1.00 82.50 111 VAL A O 1
ATOM 873 N N . LEU A 1 112 ? 1.352 -6.805 -6.453 1.00 83.94 112 LEU A N 1
ATOM 874 C CA . LEU A 1 112 ? 2.329 -7.752 -6.996 1.00 83.94 112 LEU A CA 1
ATOM 875 C C . LEU A 1 112 ? 3.732 -7.367 -6.515 1.00 83.94 112 LEU A C 1
ATOM 877 O O . LEU A 1 112 ? 4.144 -6.221 -6.698 1.00 83.94 112 LEU A O 1
ATOM 881 N N . THR A 1 113 ? 4.467 -8.290 -5.894 1.00 72.75 113 THR A N 1
ATOM 882 C CA . THR A 1 113 ? 5.772 -7.979 -5.272 1.00 72.75 113 THR A CA 1
ATOM 883 C C . THR A 1 113 ? 6.937 -8.821 -5.785 1.00 72.75 113 THR A C 1
ATOM 885 O O . THR A 1 113 ? 8.084 -8.407 -5.625 1.00 72.75 113 THR A O 1
ATOM 888 N N . MET A 1 114 ? 6.681 -9.976 -6.406 1.00 75.00 114 MET A N 1
ATOM 889 C CA . MET A 1 114 ? 7.727 -10.934 -6.783 1.00 75.00 114 MET A CA 1
ATOM 890 C C . MET A 1 114 ? 7.496 -11.499 -8.192 1.00 75.00 114 MET A C 1
ATOM 892 O O . MET A 1 114 ? 6.880 -12.554 -8.344 1.00 75.00 114 MET A O 1
ATOM 896 N N . PRO A 1 115 ? 8.008 -10.827 -9.234 1.00 78.06 115 PRO A N 1
ATOM 897 C CA . PRO A 1 115 ? 8.089 -11.422 -10.557 1.00 78.06 115 PRO A CA 1
ATOM 898 C C . PRO A 1 115 ? 9.215 -12.469 -10.620 1.00 78.06 115 PRO A C 1
ATOM 900 O O . PRO A 1 115 ? 10.298 -12.273 -10.069 1.00 78.06 115 PRO A O 1
ATOM 903 N N . TYR A 1 116 ? 8.987 -13.554 -11.355 1.00 76.94 116 TYR A N 1
ATOM 904 C CA . TYR A 1 116 ? 9.979 -14.576 -11.676 1.00 76.94 116 TYR A CA 1
ATOM 905 C C . TYR A 1 116 ? 10.389 -14.472 -13.147 1.00 76.94 116 TYR A C 1
ATOM 907 O O . TYR A 1 116 ? 9.551 -14.315 -14.038 1.00 76.94 116 TYR A O 1
ATOM 915 N N . ILE A 1 117 ? 11.692 -14.584 -13.417 1.00 74.50 117 ILE A N 1
ATOM 916 C CA . ILE A 1 117 ? 12.199 -14.735 -14.784 1.00 74.50 117 ILE A CA 1
ATOM 917 C C . ILE A 1 117 ? 11.875 -16.153 -15.243 1.00 74.50 117 ILE A C 1
ATOM 919 O O . ILE A 1 117 ? 12.295 -17.131 -14.620 1.00 74.50 117 ILE A O 1
ATOM 923 N N . VAL A 1 118 ? 11.149 -16.265 -16.349 1.00 70.38 118 VAL A N 1
ATOM 924 C CA . VAL A 1 118 ? 10.911 -17.549 -16.995 1.00 70.38 118 VAL A CA 1
ATOM 925 C C . VAL A 1 118 ? 12.142 -17.856 -17.835 1.00 70.38 118 VAL A C 1
ATOM 927 O O . VAL A 1 118 ? 12.366 -17.245 -18.880 1.00 70.38 118 VAL A O 1
ATOM 930 N N . ALA A 1 119 ? 12.968 -18.793 -17.374 1.00 57.62 119 ALA A N 1
ATOM 931 C CA . ALA A 1 119 ? 13.992 -19.374 -18.228 1.00 57.62 119 ALA A CA 1
ATOM 932 C C . ALA A 1 119 ? 13.277 -20.128 -19.359 1.00 57.62 119 ALA A C 1
ATOM 934 O O . ALA A 1 119 ? 12.550 -21.088 -19.101 1.00 57.62 119 ALA A O 1
ATOM 935 N N . ASN A 1 120 ? 13.430 -19.654 -20.597 1.00 58.00 120 ASN A N 1
ATOM 936 C CA . ASN A 1 120 ? 12.965 -20.390 -21.767 1.00 58.00 120 ASN A CA 1
ATOM 937 C C . ASN A 1 120 ? 13.739 -21.719 -21.813 1.00 58.00 120 ASN A C 1
ATOM 939 O O . ASN A 1 120 ? 14.969 -21.697 -21.890 1.00 58.00 120 ASN A O 1
ATOM 943 N N . TYR A 1 121 ? 13.021 -22.839 -21.706 1.00 51.62 121 TYR A N 1
ATOM 944 C CA . TYR A 1 121 ? 13.539 -24.173 -22.023 1.00 51.62 121 TYR A CA 1
ATOM 945 C C . TYR A 1 121 ? 13.510 -24.405 -23.533 1.00 51.62 121 TYR A C 1
ATOM 947 O O . TYR A 1 121 ? 12.553 -23.913 -24.177 1.00 51.62 121 TYR A O 1
#

Foldseek 3Di:
DPPQAFDWDWDDWDFDFDWDPDVPDTDTDTDTDTHTDDTQHTPPDPNSVVVVVCVPVDDPPDDDDPVVVVPDDDPPDDDDPCVCVVDPCPVVDDDPVVFDKAFDDDPPDPDTDDIDGDDDD

Organism: NCBI:txid67801

InterPro domains:
  IPR012340 Nucleic acid-binding, OB-fold [SSF50249] (25-110)
  IPR050180 RNR Ribonuclease [PTHR23355] (33-110)

Solvent-accessible surface area (backbone atoms only — not comparable to full-atom values): 8326 Å² total; per-residue (Å²): 132,85,74,92,53,65,45,73,46,68,50,67,83,44,83,44,83,44,76,48,92,44,99,75,66,75,51,87,44,83,45,77,50,61,44,80,75,49,74,75,37,51,67,95,35,72,69,35,54,49,51,52,48,43,70,72,74,67,61,95,78,73,78,82,51,69,77,60,59,69,72,53,81,70,80,88,76,71,95,51,85,66,46,62,80,73,39,87,68,45,83,73,59,79,90,59,87,92,54,60,66,48,70,87,76,66,92,86,69,88,75,90,86,68,76,42,76,55,78,85,127

pLDDT: mean 78.63, std 13.89, range [40.69, 95.69]